Protein AF-A0A3D1XUU4-F1 (afdb_monomer_lite)

Secondary structure (DSSP, 8-state):
----TT-THHHHHHHHHHHHHHHH--TT-----HHHHS--GGGB-TTTSSSBPHHHHHHHHHHHHHHHHHHTT-

Radius of gyration: 14.62 Å; chains: 1; bounding box: 35×15×42 Å

Structure (mmCIF, N/CA/C/O backbone):
data_AF-A0A3D1XUU4-F1
#
_entry.id   AF-A0A3D1XUU4-F1
#
loop_
_atom_site.group_PDB
_atom_site.id
_atom_site.type_symbol
_atom_site.label_atom_id
_atom_site.label_alt_id
_atom_site.label_comp_id
_atom_site.label_asym_id
_atom_site.label_entity_id
_atom_site.label_seq_id
_atom_site.pdbx_PDB_ins_code
_atom_site.Cartn_x
_atom_site.Cartn_y
_atom_site.Cartn_z
_atom_site.occupancy
_atom_site.B_iso_or_equiv
_atom_site.auth_seq_id
_atom_site.auth_comp_id
_atom_site.auth_asym_id
_atom_site.auth_atom_id
_atom_site.pdbx_PDB_model_num
ATOM 1 N N . GLY A 1 1 ? 3.336 -6.843 -24.596 1.00 52.38 1 GLY A N 1
ATOM 2 C CA . GLY A 1 1 ? 3.210 -6.684 -23.139 1.00 52.38 1 GLY A C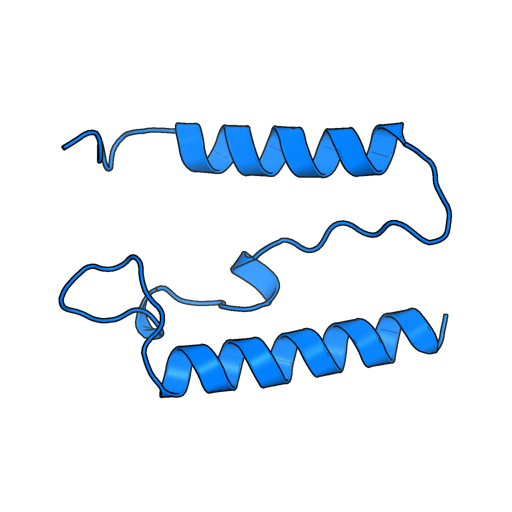A 1
ATOM 3 C C . GLY A 1 1 ? 2.516 -5.371 -22.890 1.00 52.38 1 GLY A C 1
ATOM 4 O O . GLY A 1 1 ? 2.894 -4.397 -23.522 1.00 52.38 1 GLY A O 1
ATOM 5 N N . ASP A 1 2 ? 1.509 -5.354 -22.023 1.00 59.09 2 ASP A N 1
ATOM 6 C CA . ASP A 1 2 ? 0.580 -4.220 -21.844 1.00 59.09 2 ASP A CA 1
ATOM 7 C C . ASP A 1 2 ? 1.133 -3.109 -20.933 1.00 59.09 2 ASP A C 1
ATOM 9 O O . ASP A 1 2 ? 0.382 -2.295 -20.393 1.00 59.09 2 ASP A O 1
ATOM 13 N N . PHE A 1 3 ? 2.447 -3.105 -20.703 1.00 61.38 3 PHE A N 1
ATOM 14 C CA . PHE A 1 3 ? 3.102 -2.100 -19.881 1.00 61.38 3 PHE A CA 1
ATOM 15 C C . PHE A 1 3 ? 3.377 -0.862 -20.733 1.00 61.38 3 PHE A C 1
ATOM 17 O O . PHE A 1 3 ? 4.358 -0.805 -21.472 1.00 61.38 3 PHE A O 1
ATOM 24 N N . ASP A 1 4 ? 2.481 0.113 -20.632 1.00 67.88 4 ASP A N 1
ATOM 25 C CA . ASP A 1 4 ? 2.686 1.459 -21.150 1.00 67.88 4 ASP A CA 1
ATOM 26 C C . ASP A 1 4 ? 3.103 2.381 -19.986 1.00 67.88 4 ASP A C 1
ATOM 28 O O . ASP A 1 4 ? 2.274 2.683 -19.123 1.00 67.88 4 ASP A O 1
ATOM 32 N N . PRO A 1 5 ? 4.371 2.826 -19.915 1.00 62.59 5 PRO A N 1
ATOM 33 C CA . PRO A 1 5 ? 4.844 3.714 -18.855 1.00 62.59 5 PRO A CA 1
ATOM 34 C C . PRO A 1 5 ? 4.227 5.122 -18.915 1.00 62.59 5 PRO A 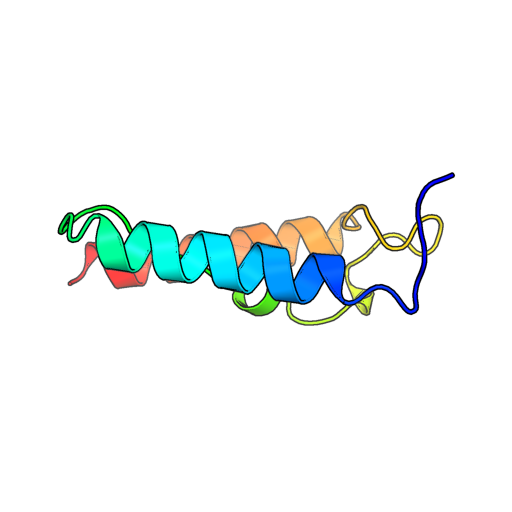C 1
ATOM 36 O O . PRO A 1 5 ? 4.289 5.844 -17.922 1.00 62.59 5 PRO A O 1
ATOM 39 N N . ALA A 1 6 ? 3.598 5.512 -20.032 1.00 63.38 6 ALA A N 1
ATOM 40 C CA . ALA A 1 6 ? 2.803 6.738 -20.133 1.00 63.38 6 ALA A CA 1
ATOM 41 C C . ALA A 1 6 ? 1.356 6.550 -19.632 1.00 63.38 6 ALA A C 1
ATOM 43 O O . ALA A 1 6 ? 0.575 7.505 -19.584 1.00 63.38 6 ALA A O 1
ATOM 44 N N . SER A 1 7 ? 0.982 5.328 -19.239 1.00 76.69 7 SER A N 1
ATOM 45 C CA . SER A 1 7 ? -0.375 5.002 -18.828 1.00 76.69 7 SER A CA 1
ATOM 46 C C . SER A 1 7 ? -0.737 5.613 -17.478 1.00 76.69 7 SER A C 1
ATOM 48 O O . SER A 1 7 ? -0.128 5.341 -16.443 1.00 76.69 7 SER A O 1
ATOM 50 N N . THR A 1 8 ? -1.845 6.349 -17.449 1.00 86.50 8 THR A N 1
ATOM 51 C CA . THR A 1 8 ? -2.473 6.834 -16.211 1.00 86.50 8 THR A CA 1
ATOM 52 C C . THR A 1 8 ? -3.252 5.744 -15.47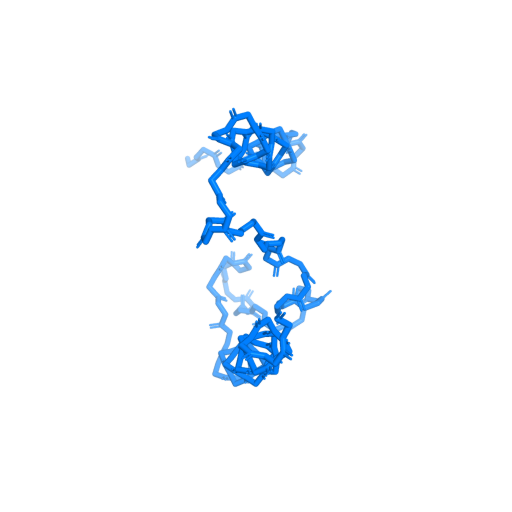0 1.00 86.50 8 THR A C 1
ATOM 54 O O . THR A 1 8 ? -3.723 5.980 -14.356 1.00 86.50 8 THR A O 1
ATOM 57 N N . LYS A 1 9 ? -3.361 4.531 -16.039 1.00 89.25 9 LYS A N 1
ATOM 58 C CA . LYS A 1 9 ? -4.172 3.417 -15.518 1.00 89.25 9 LYS A CA 1
ATOM 59 C C . LYS A 1 9 ? -3.875 3.104 -14.056 1.00 89.25 9 LYS A C 1
ATOM 61 O O . LYS A 1 9 ? -4.793 2.819 -13.298 1.00 89.25 9 LYS A O 1
ATOM 66 N N . GLN A 1 10 ? -2.611 3.171 -13.649 1.00 88.38 10 GLN A N 1
ATOM 67 C CA . GLN A 1 10 ? -2.203 2.899 -12.270 1.00 88.38 10 GLN A CA 1
ATOM 68 C C . GLN A 1 10 ? -2.759 3.949 -11.295 1.00 88.38 10 GLN A C 1
ATOM 70 O O . GLN A 1 10 ? -3.219 3.598 -10.210 1.00 88.38 10 GLN A O 1
ATOM 75 N N . ASN A 1 11 ? -2.760 5.226 -11.690 1.00 91.25 11 ASN A N 1
ATOM 76 C CA . ASN A 1 11 ? -3.303 6.320 -10.885 1.00 91.25 11 ASN A CA 1
ATOM 77 C C . ASN A 1 11 ? -4.831 6.244 -10.805 1.00 91.25 11 ASN A C 1
ATOM 79 O O . ASN A 1 11 ? -5.388 6.341 -9.712 1.00 91.25 11 ASN A O 1
ATOM 83 N N . GLU A 1 12 ? -5.499 5.991 -11.932 1.00 94.88 12 GLU A N 1
ATOM 84 C CA . GLU A 1 12 ? -6.956 5.819 -11.963 1.00 94.88 12 GLU A CA 1
ATOM 85 C C . GLU A 1 12 ? -7.397 4.594 -11.159 1.00 94.88 12 GLU A C 1
ATOM 87 O O . GLU A 1 12 ? -8.353 4.666 -10.391 1.00 94.88 12 GLU A O 1
ATOM 92 N N . PHE A 1 13 ? -6.660 3.484 -11.243 1.00 94.62 13 PHE A N 1
ATOM 93 C CA . PHE A 1 13 ? -6.947 2.299 -10.439 1.00 94.62 13 PHE A CA 1
ATOM 94 C C . PHE A 1 13 ? -6.852 2.600 -8.937 1.00 94.62 13 PHE A C 1
ATOM 96 O O . PHE A 1 13 ? -7.775 2.280 -8.189 1.00 94.62 13 PHE A O 1
ATOM 103 N N . ARG A 1 14 ? -5.786 3.281 -8.489 1.00 95.50 14 ARG A N 1
ATOM 104 C CA . ARG A 1 14 ? -5.647 3.707 -7.082 1.00 95.50 14 ARG A CA 1
ATOM 105 C C . ARG A 1 14 ? -6.807 4.595 -6.640 1.00 95.50 14 ARG A C 1
ATOM 107 O O . ARG A 1 14 ? -7.339 4.402 -5.548 1.00 95.50 14 ARG A O 1
ATOM 114 N N . LYS A 1 15 ? -7.219 5.537 -7.491 1.00 96.88 15 LYS A N 1
ATOM 115 C CA . LYS A 1 15 ? -8.358 6.421 -7.228 1.00 96.88 15 LYS A CA 1
ATOM 116 C C . LYS A 1 15 ? -9.657 5.628 -7.060 1.00 96.88 15 LYS A C 1
ATOM 118 O O . LYS A 1 15 ? -10.340 5.807 -6.057 1.00 96.88 15 LYS A O 1
ATOM 123 N N . VAL A 1 16 ? -9.962 4.715 -7.984 1.00 97.81 16 VAL A N 1
ATOM 124 C CA . VAL A 1 16 ? -11.172 3.877 -7.929 1.00 97.81 16 VAL A CA 1
ATOM 125 C C . VAL A 1 16 ? -11.210 3.027 -6.659 1.00 97.81 16 VAL A C 1
ATOM 127 O O . VAL A 1 16 ? -12.252 2.959 -6.009 1.00 97.81 16 VAL A O 1
ATOM 130 N N . VAL A 1 17 ? -10.093 2.406 -6.265 1.00 97.81 17 VAL A N 1
ATOM 131 C CA . VAL A 1 17 ? -10.034 1.596 -5.036 1.00 97.81 17 VAL A CA 1
ATOM 132 C C . VAL A 1 17 ? -10.289 2.461 -3.797 1.00 97.81 17 VAL A C 1
ATOM 134 O O . VAL A 1 17 ? -11.118 2.090 -2.965 1.00 97.81 17 VAL A O 1
ATOM 137 N N . LYS A 1 18 ? -9.647 3.634 -3.700 1.00 97.81 18 LYS A N 1
ATOM 138 C CA . LYS A 1 18 ? -9.867 4.586 -2.603 1.00 97.81 18 LYS A CA 1
ATOM 139 C C . LYS A 1 18 ? -11.336 5.001 -2.499 1.00 97.81 18 LYS A C 1
ATOM 141 O O . LYS A 1 18 ? -11.945 4.821 -1.448 1.00 97.81 18 LYS A O 1
ATOM 146 N N . GLU A 1 19 ? -11.911 5.492 -3.595 1.00 98.19 19 GLU A N 1
ATOM 147 C CA . GLU A 1 19 ? -13.309 5.937 -3.630 1.00 98.19 19 GLU A CA 1
ATOM 148 C C . GLU A 1 19 ? -14.284 4.801 -3.307 1.00 98.19 19 GLU A C 1
ATOM 150 O O . GLU A 1 19 ? -15.332 5.029 -2.709 1.00 98.19 19 GLU A O 1
ATOM 155 N N . THR A 1 20 ? -13.966 3.571 -3.716 1.00 98.31 20 THR A N 1
ATOM 156 C CA . THR A 1 20 ? -14.803 2.403 -3.421 1.00 98.31 20 THR A CA 1
ATOM 157 C C . THR A 1 20 ? -14.841 2.136 -1.922 1.00 98.31 20 THR A C 1
ATOM 159 O O . THR A 1 20 ? -15.924 1.972 -1.366 1.00 98.31 20 THR A O 1
ATOM 162 N N . VAL A 1 21 ? -13.687 2.143 -1.250 1.00 97.81 21 VAL A N 1
ATOM 163 C CA . VAL A 1 21 ? -13.625 1.950 0.206 1.00 97.81 21 VAL A CA 1
ATOM 164 C C . VAL A 1 21 ? -14.337 3.082 0.952 1.00 97.81 21 VAL A C 1
ATOM 166 O O . VAL A 1 21 ? -15.094 2.808 1.880 1.00 97.81 21 VAL A O 1
ATOM 169 N N . GLU A 1 22 ? -14.177 4.333 0.512 1.00 96.94 22 GLU A N 1
ATOM 170 C CA . GLU A 1 22 ? -14.902 5.483 1.075 1.00 96.94 22 GLU A CA 1
ATOM 171 C C . GLU A 1 22 ? -16.427 5.326 0.927 1.00 96.94 22 GLU A C 1
ATOM 173 O O . GLU A 1 22 ? -17.169 5.541 1.886 1.00 96.94 22 GLU A O 1
ATOM 178 N N . LYS A 1 23 ? -16.907 4.881 -0.245 1.00 98.19 23 LYS A N 1
ATOM 179 C CA . LYS A 1 23 ? -18.338 4.646 -0.520 1.00 98.19 23 LYS A CA 1
ATOM 180 C C . LYS A 1 23 ? -18.934 3.491 0.284 1.00 98.19 23 LYS A C 1
ATOM 182 O O . LYS A 1 23 ? -20.126 3.529 0.576 1.00 98.19 23 LYS A O 1
ATOM 187 N N . LEU A 1 24 ? -18.140 2.475 0.637 1.00 97.69 24 LEU A N 1
ATOM 188 C CA . LEU A 1 24 ? -18.612 1.366 1.476 1.00 97.69 24 LEU A CA 1
ATOM 189 C C . LEU A 1 24 ? -19.029 1.844 2.872 1.00 97.69 24 LEU A C 1
ATOM 191 O O . LEU A 1 24 ? -19.902 1.225 3.475 1.00 97.69 24 LEU A O 1
ATOM 195 N N . ASN A 1 25 ? -18.427 2.929 3.375 1.00 95.00 25 ASN A N 1
ATOM 196 C CA . ASN A 1 25 ? -18.735 3.527 4.678 1.00 95.00 25 ASN A CA 1
ATOM 197 C C . ASN A 1 25 ? -18.774 2.496 5.829 1.00 95.00 25 ASN A C 1
ATOM 199 O O . ASN A 1 25 ? -19.619 2.545 6.724 1.00 95.00 25 ASN A O 1
ATOM 203 N N . MET A 1 26 ? -17.872 1.512 5.779 1.00 96.69 26 MET A N 1
ATOM 204 C CA . MET A 1 26 ? -17.762 0.461 6.786 1.00 96.69 26 MET A CA 1
ATOM 205 C C . MET A 1 26 ? -16.660 0.831 7.785 1.00 96.69 26 MET A C 1
ATOM 207 O O . MET A 1 26 ? -15.512 0.989 7.375 1.00 96.69 26 MET A O 1
ATOM 211 N N . PRO A 1 27 ? -16.939 0.877 9.099 1.00 90.94 27 PRO A N 1
ATOM 212 C CA . 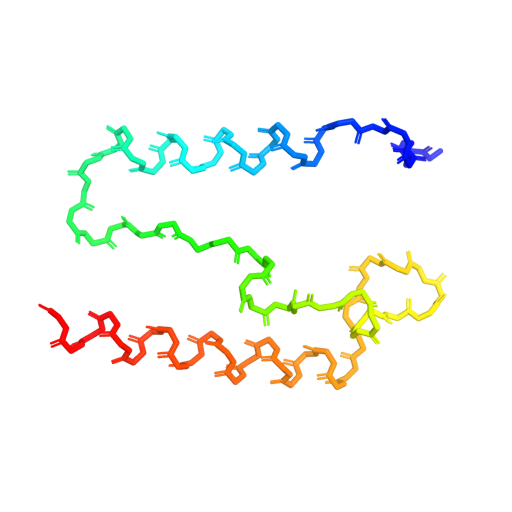PRO A 1 27 ? -16.000 1.402 10.098 1.00 90.94 27 PRO A CA 1
ATOM 213 C C . PRO A 1 27 ? -14.709 0.583 10.257 1.00 90.94 27 PRO A C 1
ATOM 215 O O . PRO A 1 27 ? -13.771 1.040 10.895 1.00 90.94 27 PRO A O 1
ATOM 218 N N . LYS A 1 28 ? -14.656 -0.638 9.710 1.00 92.06 28 LYS A N 1
ATOM 219 C CA . LYS A 1 28 ? -13.498 -1.544 9.798 1.00 92.06 28 LYS A CA 1
ATOM 220 C C . LYS A 1 28 ? -12.839 -1.831 8.447 1.00 92.06 28 LYS A C 1
ATOM 222 O O . LYS A 1 28 ? -11.979 -2.703 8.370 1.00 92.06 28 LYS A O 1
ATOM 227 N N . VAL A 1 29 ? -13.256 -1.145 7.382 1.00 95.44 29 VAL A N 1
ATOM 228 C CA . VAL A 1 29 ? -12.648 -1.280 6.052 1.00 95.44 29 VAL A CA 1
ATOM 229 C C . VAL A 1 29 ? -11.869 -0.007 5.771 1.00 95.44 29 VAL A C 1
ATOM 231 O O . VAL A 1 29 ? -12.445 1.072 5.684 1.00 95.44 29 VAL A O 1
ATOM 234 N N . ILE A 1 30 ? -10.550 -0.138 5.652 1.00 94.38 30 ILE A N 1
ATOM 235 C CA . ILE A 1 30 ? -9.630 0.995 5.554 1.00 94.38 30 ILE A CA 1
ATOM 236 C C . ILE A 1 30 ? -8.834 0.862 4.260 1.00 94.38 30 ILE A C 1
ATOM 238 O O . ILE A 1 30 ? -8.323 -0.211 3.938 1.00 94.38 30 ILE A O 1
ATOM 242 N N . HIS A 1 31 ? -8.731 1.957 3.512 1.00 96.12 31 HIS A N 1
ATOM 243 C CA . HIS A 1 31 ? -7.890 2.028 2.325 1.00 96.12 31 HIS A CA 1
ATOM 244 C C . HIS A 1 31 ? -6.474 2.463 2.706 1.00 96.12 31 HIS A C 1
ATOM 246 O O . HIS A 1 31 ? -6.295 3.495 3.353 1.00 96.12 31 HIS A O 1
ATOM 252 N N . ILE A 1 32 ? -5.473 1.718 2.233 1.00 95.62 32 ILE A N 1
ATOM 253 C CA . ILE A 1 32 ? -4.058 2.063 2.382 1.00 95.62 32 ILE A CA 1
ATOM 254 C C . ILE A 1 32 ? -3.462 2.267 0.991 1.00 95.62 32 ILE A C 1
ATOM 256 O O . ILE A 1 32 ? -3.503 1.364 0.155 1.00 95.62 32 ILE A O 1
ATOM 260 N N . ASP A 1 33 ? -2.891 3.446 0.737 1.00 94.56 33 ASP A N 1
ATOM 261 C CA . ASP A 1 33 ? -2.149 3.678 -0.500 1.00 94.56 33 ASP A CA 1
ATOM 262 C C . ASP A 1 33 ? -0.821 2.913 -0.443 1.00 94.56 33 ASP A C 1
ATOM 264 O O . ASP A 1 33 ? -0.012 3.116 0.461 1.00 94.56 33 ASP A O 1
ATOM 268 N N . GLY A 1 34 ? -0.574 2.048 -1.428 1.00 92.88 34 GLY A N 1
ATOM 269 C CA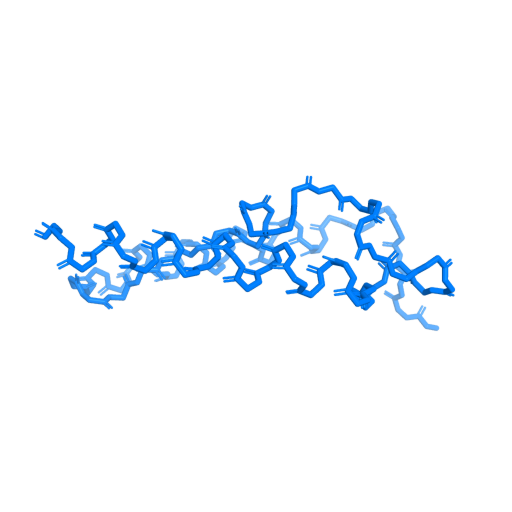 . GLY A 1 34 ? 0.671 1.280 -1.514 1.00 92.88 34 GLY A CA 1
ATOM 270 C C . GLY A 1 34 ? 1.941 2.141 -1.513 1.00 92.88 34 GLY A C 1
ATOM 271 O O . GLY A 1 34 ? 2.985 1.657 -1.087 1.00 92.88 34 GLY A O 1
ATOM 272 N N . ARG A 1 35 ? 1.858 3.418 -1.915 1.00 92.94 35 ARG A N 1
ATOM 273 C CA . ARG A 1 35 ? 2.984 4.373 -1.878 1.00 92.94 35 ARG A CA 1
ATOM 274 C C . ARG A 1 35 ? 3.356 4.831 -0.465 1.00 92.94 35 ARG A C 1
ATOM 276 O O . ARG A 1 35 ? 4.448 5.342 -0.259 1.00 92.94 35 ARG A O 1
ATOM 283 N N . GLU A 1 36 ? 2.473 4.636 0.510 1.00 93.19 36 GLU A N 1
ATOM 284 C CA . GLU A 1 36 ? 2.784 4.853 1.928 1.00 93.19 36 GLU A CA 1
ATOM 285 C C . GLU A 1 36 ? 3.520 3.648 2.534 1.00 93.19 36 GLU A C 1
ATOM 287 O O . GLU A 1 36 ? 4.192 3.774 3.559 1.00 93.19 36 GLU A O 1
ATOM 292 N N . ILE A 1 37 ? 3.397 2.479 1.893 1.00 95.81 37 ILE A N 1
ATOM 293 C CA . ILE A 1 37 ? 3.978 1.215 2.348 1.00 95.81 37 ILE A CA 1
ATOM 294 C C . ILE A 1 37 ? 5.355 0.986 1.708 1.00 95.81 37 ILE A C 1
ATOM 296 O O . ILE A 1 37 ? 6.293 0.652 2.426 1.00 95.81 37 ILE A O 1
ATOM 300 N N . LEU A 1 38 ? 5.492 1.216 0.397 1.00 96.50 38 LEU A N 1
ATOM 301 C CA . LEU A 1 38 ? 6.771 1.269 -0.317 1.00 96.50 38 LEU A CA 1
ATOM 302 C C . LEU A 1 38 ? 6.946 2.668 -0.912 1.00 96.50 38 LEU A C 1
ATOM 304 O O . LEU A 1 38 ? 6.277 3.021 -1.887 1.00 96.50 38 LEU A O 1
ATOM 308 N N . LYS A 1 39 ? 7.822 3.479 -0.315 1.00 91.12 39 LYS A N 1
ATOM 309 C CA . LYS A 1 39 ? 7.848 4.929 -0.579 1.00 91.12 39 LYS A CA 1
ATOM 310 C C . LYS A 1 39 ? 8.615 5.317 -1.832 1.00 91.12 39 LYS A C 1
ATOM 312 O O . LYS A 1 39 ? 8.384 6.391 -2.387 1.00 91.12 39 LYS A O 1
ATOM 317 N N . ASN A 1 40 ? 9.545 4.473 -2.265 1.00 89.44 40 ASN A N 1
ATOM 318 C CA . ASN A 1 40 ? 10.412 4.754 -3.398 1.00 89.44 40 ASN A CA 1
ATOM 319 C C . ASN A 1 40 ? 10.533 3.533 -4.316 1.00 89.44 40 ASN A C 1
ATOM 321 O O . ASN A 1 40 ? 10.621 2.396 -3.855 1.00 89.44 40 ASN A O 1
ATOM 325 N N . ALA A 1 41 ? 10.597 3.786 -5.624 1.00 89.44 41 ALA A N 1
ATOM 326 C CA . ALA A 1 41 ? 10.860 2.766 -6.634 1.00 89.44 41 ALA A CA 1
ATOM 327 C C . ALA A 1 41 ? 12.219 2.065 -6.444 1.00 89.44 41 ALA A C 1
ATOM 329 O O . ALA A 1 41 ? 12.410 0.974 -6.967 1.00 89.44 41 ALA A O 1
ATOM 330 N N . SER A 1 42 ? 13.144 2.641 -5.669 1.00 92.31 42 SER A N 1
ATOM 331 C CA . SER A 1 42 ? 14.420 2.014 -5.309 1.00 92.31 42 SER A CA 1
ATOM 332 C C . SER A 1 42 ? 14.275 0.707 -4.525 1.00 92.31 42 SER A C 1
ATOM 334 O O . SER A 1 42 ? 15.222 -0.067 -4.493 1.00 92.31 42 SER A O 1
ATOM 336 N N . GLY A 1 43 ? 13.125 0.456 -3.889 1.00 93.56 43 GLY A N 1
ATOM 337 C CA . GLY A 1 43 ? 12.840 -0.834 -3.253 1.00 93.56 43 GLY A CA 1
ATOM 338 C C . GLY A 1 43 ? 12.270 -1.885 -4.212 1.00 93.56 43 GLY A C 1
ATOM 339 O O . GLY A 1 43 ? 11.883 -2.964 -3.772 1.00 93.56 43 GLY A O 1
ATOM 340 N N . LEU A 1 44 ? 12.184 -1.590 -5.512 1.00 95.12 44 LEU A N 1
ATOM 341 C CA . LEU A 1 44 ? 11.797 -2.553 -6.541 1.00 95.12 44 LEU A CA 1
ATOM 342 C C . LEU A 1 44 ? 13.029 -3.249 -7.123 1.00 95.12 44 LEU A C 1
ATOM 344 O O . LEU A 1 44 ? 14.130 -2.701 -7.158 1.00 95.12 44 LEU A O 1
ATOM 348 N N . MET A 1 45 ? 12.835 -4.470 -7.609 1.00 94.44 45 MET A N 1
ATOM 349 C CA . MET A 1 45 ? 13.846 -5.216 -8.334 1.00 94.44 45 MET A CA 1
ATOM 350 C C . MET A 1 45 ? 14.235 -4.444 -9.590 1.00 94.44 45 MET A C 1
ATOM 352 O O . MET A 1 45 ? 13.395 -4.135 -10.433 1.00 94.44 45 MET A O 1
ATOM 356 N N . ALA A 1 46 ? 15.533 -4.195 -9.759 1.00 89.62 46 ALA A N 1
ATOM 357 C CA . ALA A 1 46 ? 16.056 -3.482 -10.923 1.00 89.62 46 ALA A CA 1
ATOM 358 C C . ALA A 1 46 ? 15.735 -4.178 -12.262 1.00 89.62 46 ALA A C 1
ATOM 360 O O . ALA A 1 46 ? 15.741 -3.528 -13.303 1.00 89.62 46 ALA A O 1
ATOM 361 N N . GLY A 1 47 ? 15.471 -5.492 -12.239 1.00 90.38 47 GLY A N 1
ATOM 362 C CA . GLY A 1 47 ? 15.205 -6.295 -13.435 1.00 90.38 47 GLY A CA 1
ATOM 363 C C . GLY A 1 47 ? 13.804 -6.134 -14.027 1.00 90.38 47 GLY A C 1
ATOM 364 O O . GLY A 1 47 ? 13.640 -6.364 -15.222 1.00 90.38 47 GLY A O 1
ATOM 365 N N . ASP A 1 48 ? 12.808 -5.741 -13.229 1.00 90.88 48 ASP A N 1
ATOM 366 C CA . ASP A 1 48 ? 11.424 -5.608 -13.706 1.00 90.88 48 ASP A CA 1
ATOM 367 C C . ASP A 1 48 ? 10.701 -4.344 -13.233 1.00 90.88 48 ASP A C 1
ATOM 369 O O . ASP A 1 48 ? 9.709 -3.970 -13.852 1.00 90.88 48 ASP A O 1
ATOM 373 N N . LEU A 1 49 ? 11.195 -3.665 -12.189 1.00 90.25 49 LEU A N 1
ATOM 374 C CA . LEU A 1 49 ? 10.579 -2.473 -11.594 1.00 90.25 49 LEU A CA 1
ATOM 375 C C . LEU A 1 49 ? 9.101 -2.678 -11.219 1.00 90.25 49 LEU A C 1
ATOM 377 O O . LEU A 1 49 ? 8.312 -1.733 -11.203 1.00 90.25 49 LEU A O 1
ATOM 381 N N . VAL A 1 50 ? 8.722 -3.921 -10.931 1.00 89.50 50 VAL A N 1
ATOM 382 C CA . VAL A 1 50 ? 7.362 -4.331 -10.574 1.00 89.50 50 VAL A CA 1
ATOM 383 C C . VAL A 1 50 ? 7.390 -5.062 -9.243 1.00 89.50 50 VAL A C 1
ATOM 385 O O . VAL A 1 50 ? 6.602 -4.744 -8.351 1.00 89.50 50 VAL A O 1
ATOM 388 N N . HIS A 1 51 ? 8.302 -6.016 -9.086 1.00 94.94 51 HIS A N 1
ATOM 389 C CA . HIS A 1 51 ? 8.423 -6.781 -7.858 1.00 94.94 51 HIS A CA 1
ATOM 390 C C . HIS A 1 51 ? 9.321 -6.045 -6.862 1.00 94.94 51 HIS A C 1
ATOM 392 O O . HIS A 1 51 ? 10.322 -5.458 -7.260 1.00 94.94 51 HIS A O 1
ATOM 398 N N . PRO A 1 52 ? 9.006 -6.060 -5.562 1.00 96.31 52 PRO A N 1
ATOM 399 C CA . PRO A 1 52 ? 9.906 -5.551 -4.535 1.00 96.31 52 PRO A CA 1
ATOM 400 C C . PRO A 1 52 ? 11.170 -6.416 -4.409 1.00 96.31 52 PRO A C 1
ATOM 402 O O . PRO A 1 52 ? 11.117 -7.640 -4.549 1.00 96.31 52 PRO A O 1
ATOM 405 N N . SER A 1 53 ? 12.307 -5.782 -4.115 1.00 97.19 53 SER A N 1
ATOM 406 C CA . SER A 1 53 ? 13.525 -6.480 -3.685 1.00 97.19 53 SER A CA 1
ATOM 407 C C . SER A 1 53 ? 13.341 -7.063 -2.272 1.00 97.19 53 SER A C 1
ATOM 409 O O . SER A 1 53 ? 12.355 -6.739 -1.603 1.00 97.19 53 SER A O 1
ATOM 411 N N . PRO A 1 54 ? 14.269 -7.893 -1.763 1.00 97.19 54 PRO A N 1
ATOM 412 C CA . PRO A 1 54 ? 14.247 -8.316 -0.360 1.00 97.19 54 PRO A CA 1
ATOM 413 C C . PRO A 1 54 ? 14.162 -7.142 0.630 1.00 97.19 54 PRO A C 1
ATOM 415 O O . PRO A 1 54 ? 13.358 -7.173 1.559 1.00 97.19 54 PRO A O 1
ATOM 418 N N . GLU A 1 55 ? 14.919 -6.072 0.393 1.00 97.19 55 GLU A N 1
ATOM 419 C CA . GLU A 1 55 ? 14.895 -4.851 1.206 1.00 97.19 55 GLU A CA 1
ATOM 420 C C . GLU A 1 55 ? 13.569 -4.095 1.041 1.00 97.19 55 GLU A C 1
ATOM 422 O O . GLU A 1 55 ? 13.006 -3.604 2.018 1.00 97.19 55 GLU A O 1
ATOM 427 N N . GLY A 1 56 ? 13.024 -4.045 -0.180 1.00 97.56 56 GLY A N 1
ATOM 428 C CA . GLY A 1 56 ? 11.694 -3.488 -0.432 1.00 97.56 56 GLY A CA 1
ATOM 429 C C . GLY A 1 56 ? 10.591 -4.256 0.295 1.00 97.56 56 GLY A C 1
ATOM 430 O O . GLY A 1 56 ? 9.672 -3.654 0.846 1.00 97.56 56 GLY A O 1
ATOM 431 N N . MET A 1 57 ? 10.698 -5.584 0.362 1.00 98.00 57 MET A N 1
ATOM 432 C CA . MET A 1 57 ? 9.795 -6.428 1.147 1.00 98.00 57 MET A CA 1
ATOM 433 C C . MET A 1 57 ? 9.905 -6.137 2.647 1.00 98.00 57 MET A C 1
ATOM 435 O O . MET A 1 57 ? 8.881 -6.079 3.331 1.00 98.00 57 MET A O 1
ATOM 439 N N . GLU A 1 58 ? 11.116 -5.911 3.162 1.00 97.94 58 GLU A N 1
ATOM 440 C CA . GLU A 1 58 ? 11.327 -5.520 4.559 1.00 97.94 58 GLU A CA 1
ATOM 441 C C . GLU A 1 58 ? 10.715 -4.140 4.865 1.00 97.94 58 GLU A C 1
ATOM 443 O O . GLU A 1 58 ? 10.017 -3.985 5.874 1.00 97.94 58 GLU A O 1
ATOM 448 N N . GLU A 1 59 ? 10.898 -3.155 3.977 1.00 97.81 59 GLU A N 1
ATOM 449 C CA . GLU A 1 59 ? 10.261 -1.836 4.086 1.00 97.81 59 GLU A CA 1
ATOM 450 C C . GLU A 1 59 ? 8.733 -1.966 4.124 1.00 97.81 59 GLU A C 1
ATOM 452 O O . GLU A 1 59 ? 8.087 -1.430 5.033 1.00 97.81 59 GLU A O 1
ATOM 457 N N . ILE A 1 60 ? 8.166 -2.730 3.182 1.00 97.94 60 ILE A N 1
ATOM 458 C CA . ILE A 1 60 ? 6.727 -2.987 3.095 1.00 97.94 60 ILE A CA 1
ATOM 459 C C . ILE A 1 60 ? 6.211 -3.580 4.407 1.00 97.94 60 ILE A C 1
ATOM 461 O O . ILE A 1 60 ? 5.239 -3.078 4.977 1.00 97.94 60 ILE A O 1
ATOM 465 N N . ALA A 1 61 ? 6.870 -4.625 4.916 1.00 98.00 61 ALA A N 1
ATOM 466 C CA . ALA A 1 61 ? 6.460 -5.305 6.139 1.00 98.00 61 ALA A CA 1
ATOM 467 C C . ALA A 1 61 ? 6.487 -4.362 7.351 1.00 98.00 61 ALA A C 1
ATOM 469 O O . ALA A 1 61 ? 5.523 -4.301 8.122 1.00 98.00 61 ALA A O 1
ATOM 470 N N . LYS A 1 62 ? 7.562 -3.581 7.501 1.00 97.75 62 LYS A N 1
ATOM 471 C CA . LYS A 1 62 ? 7.727 -2.624 8.600 1.00 97.75 62 LYS A CA 1
ATOM 472 C C . LYS A 1 62 ? 6.662 -1.528 8.566 1.00 97.75 62 LYS A C 1
ATOM 474 O O . LYS A 1 62 ? 6.038 -1.255 9.595 1.00 97.75 62 LYS A O 1
ATOM 479 N N . ASN A 1 63 ? 6.439 -0.913 7.406 1.00 97.31 63 ASN A N 1
ATOM 480 C CA . ASN A 1 63 ? 5.497 0.197 7.261 1.00 97.31 63 ASN A CA 1
ATOM 481 C C . ASN A 1 63 ? 4.045 -0.276 7.429 1.00 97.31 63 ASN A C 1
ATOM 483 O O . ASN A 1 63 ? 3.266 0.369 8.135 1.00 97.31 63 ASN A O 1
ATOM 487 N N . LEU A 1 64 ? 3.692 -1.442 6.875 1.00 97.06 64 LEU A N 1
ATOM 488 C CA . LEU A 1 64 ? 2.365 -2.032 7.056 1.00 97.06 64 LEU A CA 1
ATOM 489 C C . LEU A 1 64 ? 2.090 -2.376 8.527 1.00 97.06 64 LEU A C 1
ATOM 491 O O . LEU A 1 64 ? 1.024 -2.047 9.048 1.00 97.06 64 LEU A O 1
ATOM 495 N N . ALA A 1 65 ? 3.053 -2.981 9.228 1.00 97.00 65 ALA A N 1
ATOM 496 C CA . ALA A 1 65 ? 2.906 -3.302 10.648 1.00 97.00 65 ALA A CA 1
ATOM 497 C C . ALA A 1 65 ? 2.701 -2.044 11.510 1.00 97.00 65 ALA A C 1
ATOM 499 O O . ALA A 1 65 ? 1.879 -2.040 12.431 1.00 97.00 65 ALA A O 1
ATOM 500 N N . GLN A 1 66 ? 3.414 -0.955 11.203 1.00 95.50 66 GLN A N 1
ATOM 501 C CA . GLN A 1 66 ? 3.218 0.335 11.868 1.00 95.50 66 GLN A CA 1
ATOM 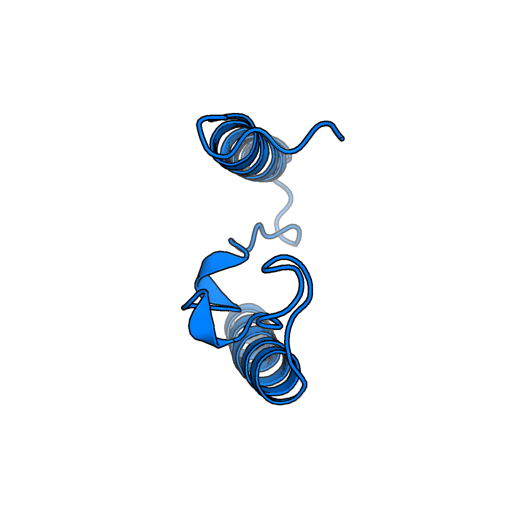502 C C . GLN A 1 66 ? 1.828 0.917 11.603 1.00 95.50 66 GLN A C 1
ATOM 504 O O . GLN A 1 66 ? 1.194 1.404 12.542 1.00 95.50 66 GLN A O 1
ATOM 509 N N . TYR A 1 67 ? 1.345 0.834 10.360 1.00 94.50 67 TYR A N 1
ATOM 510 C CA . TYR A 1 67 ? 0.010 1.293 9.989 1.00 94.50 67 TYR A CA 1
ATOM 511 C C . TYR A 1 67 ? -1.073 0.531 10.761 1.00 94.50 67 TYR A C 1
ATOM 513 O O . TYR A 1 67 ? -1.882 1.143 11.454 1.00 94.50 67 TYR A O 1
ATOM 521 N N . ILE A 1 68 ? -1.031 -0.805 10.744 1.00 94.25 68 ILE A N 1
ATOM 522 C CA . ILE A 1 68 ? -1.990 -1.652 11.471 1.00 94.25 68 ILE A CA 1
ATOM 523 C C . ILE A 1 68 ? -1.973 -1.326 12.967 1.00 94.25 68 ILE A C 1
ATOM 525 O O . ILE A 1 68 ? -3.022 -1.136 13.576 1.00 94.25 68 ILE A O 1
ATOM 529 N N . LYS A 1 69 ? -0.784 -1.196 13.568 1.00 95.25 69 LYS A N 1
ATOM 530 C CA . LYS A 1 69 ? -0.651 -0.851 14.990 1.00 95.25 69 LYS A CA 1
ATOM 531 C C . LYS A 1 69 ? -1.273 0.506 15.331 1.00 95.25 69 LYS A C 1
ATOM 533 O O . LYS A 1 69 ? -1.734 0.678 16.457 1.00 95.25 69 LYS A O 1
ATOM 538 N N . LYS A 1 70 ? -1.241 1.472 14.410 1.00 92.38 70 LYS A N 1
ATOM 539 C CA . LYS A 1 70 ? -1.874 2.782 14.588 1.00 92.38 70 LYS A CA 1
ATOM 540 C C . LYS A 1 70 ? -3.396 2.657 14.533 1.00 92.38 70 LYS A C 1
ATOM 542 O O . LYS A 1 70 ? -4.054 3.138 15.445 1.00 92.38 70 LYS A O 1
ATOM 547 N N . GLU A 1 71 ? -3.928 1.958 13.535 1.00 89.75 71 GLU A N 1
ATOM 548 C CA . GLU A 1 71 ? -5.378 1.786 13.374 1.00 89.75 71 GLU A CA 1
ATOM 549 C C . GLU A 1 71 ? -6.006 0.921 14.473 1.00 89.75 71 GLU A C 1
ATOM 551 O O . GLU A 1 71 ? -7.126 1.178 14.882 1.00 89.75 71 GLU A O 1
ATOM 556 N N . MET A 1 72 ? -5.279 -0.055 15.029 1.00 87.50 72 MET A N 1
ATOM 557 C CA . MET A 1 72 ? -5.757 -0.854 16.170 1.00 87.50 72 MET A CA 1
ATOM 558 C C . MET A 1 72 ? -5.828 -0.081 17.496 1.00 87.50 72 MET A C 1
ATOM 560 O O . MET A 1 72 ? -6.392 -0.589 18.464 1.00 87.50 72 MET A O 1
ATOM 564 N N . LYS A 1 73 ? -5.178 1.084 17.588 1.00 80.12 73 LYS A N 1
ATOM 565 C CA . LYS A 1 73 ? -5.198 1.937 18.786 1.00 80.12 73 LYS A CA 1
ATOM 566 C C . LYS A 1 73 ? -6.293 3.006 18.743 1.00 80.12 73 LYS A C 1
ATOM 568 O O . LYS A 1 73 ? -6.497 3.653 19.769 1.00 80.12 73 LYS A O 1
ATOM 573 N N . ASN A 1 74 ? -6.916 3.206 17.584 1.00 58.88 74 ASN A N 1
ATOM 574 C CA . ASN A 1 74 ? -8.041 4.114 17.372 1.00 58.88 74 ASN A CA 1
ATOM 575 C C . ASN A 1 74 ? -9.365 3.373 17.591 1.00 58.88 74 ASN A C 1
ATOM 577 O O . ASN A 1 74 ? -10.332 4.050 18.000 1.00 58.88 74 ASN A O 1
#

Sequence (74 aa):
GDFDPASTKQNEFRKVVKETVEKLNMPKVIHIDGREILKNASGLMAGDLVHPSPEGMEEIAKNLAQYIKKEMKN

pLDDT: mean 90.9, std 10.6, range [52.38, 98.31]

Foldseek 3Di:
DPDDVVDCVVVVVLVVVQVVQVVVPDLPRDDDDVCQLQVDLVQCDPVPSPHGDPVSVVSNVVSVVVVVVVSVVD